Protein AF-A0A2V3DLY3-F1 (afdb_monomer_lite)

pLDDT: mean 82.63, std 11.49, range [45.5, 95.12]

Organism: NCBI:txid291045

Radius of gyration: 17.02 Å; chains: 1; bounding box: 45×43×41 Å

Secondary structure (DSSP, 8-state):
-HHHHHHTT-SEEEB-SGGGBTSEEE---HHHHHHHHHHHHHTTT-TT-HHHHHHHHHHBTT--HHHHHHHHHHHHHHHHHTHHHHHHHS-HHHHHHHHHHHHHTTSS---SS-----GGGHHHHHHHHHHHHHHHHHHHHHHHHHHS---

Sequence (151 aa):
MNELLDSHKAPLRLGSVGEEQGRLIHYFSGEQDALLTAEIENRKTEPLDEVAHAIRMFRARGANNIDKRAALAILAGRLETQRKYLERKTSKADVDDIFHIANKYHIRHRKDQVSEDREEYLDWMFWNFFSMVRLLAALEARQNTMQTTPG

Foldseek 3Di:
DQVVCVVVVNQWDQDCDDPRHRAIWGDDDPVVVVVLRVVLVVCVVPVVPLLNVLSCQLTHPPRDLVSLLQSLLSLVVLCVVCLVVCVVVDPNVLSVVLVVVCVLQCSNHDDPDPPPNPSVCSVVNCVVSNVVVVVVVVVVVVVVVVVPDDD

Structure (mmCIF, N/CA/C/O backbone):
data_AF-A0A2V3DLY3-F1
#
_entry.id   AF-A0A2V3DLY3-F1
#
loop_
_atom_site.group_PDB
_atom_site.id
_atom_site.type_symbol
_atom_site.label_atom_id
_atom_site.label_alt_id
_atom_site.label_comp_id
_atom_site.label_asym_id
_atom_site.label_entity_id
_atom_site.label_seq_id
_atom_site.pdbx_PDB_ins_code
_atom_site.Cartn_x
_atom_site.Cartn_y
_atom_site.Cartn_z
_atom_site.occupancy
_atom_site.B_iso_or_equiv
_atom_site.auth_seq_id
_atom_site.auth_comp_id
_atom_site.auth_asym_id
_atom_site.auth_atom_id
_atom_site.pdbx_PDB_model_num
ATOM 1 N N . MET A 1 1 ? 8.120 -20.815 -18.818 1.00 74.81 1 MET A N 1
ATOM 2 C CA . MET A 1 1 ? 8.345 -19.351 -18.936 1.00 74.81 1 MET A CA 1
ATOM 3 C C . MET A 1 1 ? 8.853 -18.754 -17.628 1.00 74.81 1 MET A C 1
ATOM 5 O O . MET A 1 1 ? 9.956 -18.235 -17.639 1.00 74.81 1 MET A O 1
ATOM 9 N N . ASN A 1 2 ? 8.139 -18.874 -16.501 1.00 78.94 2 ASN A N 1
ATOM 10 C CA . ASN A 1 2 ? 8.658 -18.395 -15.205 1.00 78.94 2 ASN A CA 1
ATOM 11 C C . ASN A 1 2 ? 9.966 -19.094 -14.791 1.00 78.94 2 ASN A C 1
ATOM 13 O O . ASN A 1 2 ? 10.894 -18.421 -14.371 1.00 78.94 2 ASN A O 1
ATOM 17 N N . GLU A 1 3 ? 10.094 -20.402 -15.039 1.00 78.00 3 GLU A N 1
ATOM 18 C CA . GLU A 1 3 ? 11.347 -21.152 -14.822 1.00 78.00 3 GLU A CA 1
ATOM 19 C C . GLU A 1 3 ? 12.541 -20.578 -15.607 1.00 78.00 3 GLU A C 1
ATOM 21 O O . GLU A 1 3 ? 13.664 -20.548 -15.112 1.00 78.00 3 GLU A O 1
ATOM 26 N N . LEU A 1 4 ? 12.294 -20.066 -16.819 1.00 79.88 4 LEU A N 1
ATOM 27 C CA . LEU A 1 4 ? 13.321 -19.429 -17.641 1.00 79.88 4 LEU A CA 1
ATOM 28 C C . LEU A 1 4 ? 13.732 -18.076 -17.039 1.00 79.88 4 LEU A C 1
ATOM 30 O O . LEU A 1 4 ? 14.920 -17.786 -16.945 1.00 79.88 4 LEU A O 1
ATOM 34 N N . LEU A 1 5 ? 12.772 -17.266 -16.585 1.00 79.62 5 LEU A N 1
ATOM 35 C CA . LEU A 1 5 ? 13.048 -15.970 -15.949 1.00 79.62 5 LEU A CA 1
ATOM 36 C C . LEU A 1 5 ? 13.848 -16.141 -14.648 1.00 79.62 5 LEU A C 1
ATOM 38 O O . LEU A 1 5 ? 14.858 -15.458 -14.460 1.00 79.62 5 LEU A O 1
ATOM 42 N N . ASP A 1 6 ? 13.463 -17.119 -13.825 1.00 78.06 6 ASP A N 1
ATOM 43 C CA . ASP A 1 6 ? 14.168 -17.476 -12.592 1.00 78.06 6 ASP A CA 1
ATOM 44 C C . ASP A 1 6 ? 15.603 -17.964 -12.892 1.00 78.06 6 ASP A C 1
ATOM 46 O O . ASP A 1 6 ? 16.551 -17.533 -12.232 1.00 78.06 6 ASP A O 1
ATOM 50 N N . SER A 1 7 ? 15.805 -18.783 -13.937 1.00 76.88 7 SER A N 1
ATOM 51 C CA . SER A 1 7 ? 17.149 -19.251 -14.333 1.00 76.88 7 SER A CA 1
ATOM 52 C C . SER A 1 7 ? 18.094 -18.122 -14.764 1.00 76.88 7 SER A C 1
ATOM 54 O O . SER A 1 7 ? 19.308 -18.219 -14.581 1.00 76.88 7 SER A O 1
ATOM 56 N N . HIS A 1 8 ? 17.540 -17.024 -15.282 1.00 78.06 8 HIS A N 1
ATOM 57 C CA . HIS A 1 8 ? 18.290 -15.840 -15.695 1.00 78.06 8 HIS A CA 1
ATOM 58 C C . HIS A 1 8 ? 18.392 -14.775 -14.596 1.00 78.06 8 HIS A C 1
ATOM 60 O O . HIS A 1 8 ? 18.940 -13.702 -14.849 1.00 78.06 8 HIS A O 1
ATOM 66 N N . LYS A 1 9 ? 17.889 -15.058 -13.382 1.00 75.00 9 LYS A N 1
ATOM 67 C CA . LYS A 1 9 ? 17.827 -14.108 -12.257 1.00 75.00 9 LYS A CA 1
ATOM 68 C C . LYS A 1 9 ? 17.167 -12.776 -12.638 1.00 75.00 9 LYS A C 1
ATOM 70 O O . LYS A 1 9 ? 17.485 -11.735 -12.065 1.00 75.00 9 LYS A O 1
ATOM 75 N N . ALA A 1 10 ? 16.278 -12.792 -13.630 1.00 77.44 10 ALA A N 1
ATOM 76 C CA . ALA A 1 10 ? 15.514 -11.611 -13.989 1.00 77.44 10 ALA A CA 1
ATOM 77 C C . ALA A 1 10 ? 14.467 -11.395 -12.891 1.00 77.44 10 ALA A C 1
ATOM 79 O O . ALA A 1 10 ? 13.749 -12.349 -12.612 1.00 77.44 10 ALA A O 1
ATOM 80 N N . PRO A 1 11 ? 14.313 -10.192 -12.305 1.00 80.62 11 PRO A N 1
ATOM 81 C CA . PRO A 1 11 ? 13.348 -9.930 -11.233 1.00 80.62 11 PRO A CA 1
ATOM 82 C C . PRO A 1 11 ? 11.904 -9.831 -11.764 1.00 80.62 11 PRO A C 1
ATOM 84 O O . PRO A 1 11 ? 11.132 -8.976 -11.346 1.00 80.62 11 PRO A O 1
ATOM 87 N N . LEU A 1 12 ? 11.534 -10.667 -12.740 1.00 83.81 12 LEU A N 1
ATOM 88 C CA . LEU A 1 12 ? 10.258 -10.633 -13.447 1.00 83.81 12 LEU A CA 1
ATOM 89 C C . LEU A 1 12 ? 9.582 -12.001 -13.453 1.00 83.81 12 LEU A C 1
ATOM 91 O O . LEU A 1 12 ? 10.237 -13.023 -13.633 1.00 83.81 12 LEU A O 1
ATOM 95 N N . ARG A 1 13 ? 8.253 -12.008 -13.357 1.00 85.56 13 ARG A N 1
ATOM 96 C CA . ARG A 1 13 ? 7.406 -13.200 -13.510 1.00 85.56 13 ARG A CA 1
ATOM 97 C C . ARG A 1 13 ? 6.151 -12.876 -14.307 1.00 85.56 13 ARG A C 1
ATOM 99 O O . ARG A 1 13 ? 5.748 -11.720 -14.394 1.00 85.56 13 ARG A O 1
ATOM 106 N N . LEU A 1 14 ? 5.529 -13.891 -14.901 1.00 86.62 14 LEU A N 1
ATOM 107 C CA . LEU A 1 14 ? 4.181 -13.759 -15.447 1.00 86.62 14 LEU A CA 1
ATOM 108 C C . LEU A 1 14 ? 3.162 -13.738 -14.307 1.00 86.62 14 LEU A C 1
ATOM 110 O O . LEU A 1 14 ? 3.122 -14.672 -13.502 1.00 86.62 14 LEU A O 1
ATOM 114 N N . GLY A 1 15 ? 2.330 -12.700 -14.276 1.00 83.25 15 GLY A N 1
ATOM 115 C CA . GLY A 1 15 ? 1.177 -12.617 -13.395 1.00 83.25 15 GLY A CA 1
ATOM 116 C C . GLY A 1 15 ? 0.176 -13.729 -13.703 1.00 83.25 15 GLY A C 1
ATOM 117 O O . GLY A 1 15 ? -0.013 -14.134 -14.855 1.00 83.25 15 GLY A O 1
ATOM 118 N N . SER A 1 16 ? -0.439 -14.251 -12.646 1.00 81.94 16 SER A N 1
ATOM 119 C CA . SER A 1 16 ? -1.328 -15.418 -12.682 1.00 81.94 16 SER A CA 1
ATOM 120 C C . SER A 1 16 ? -2.777 -15.097 -12.309 1.00 81.94 16 SER A C 1
ATOM 122 O O . SER A 1 16 ? -3.611 -15.997 -12.344 1.00 81.94 16 SER A O 1
ATOM 124 N N . VAL A 1 17 ? -3.077 -13.843 -11.955 1.00 79.62 17 VAL A N 1
ATOM 125 C CA . VAL A 1 17 ? -4.372 -13.424 -11.403 1.00 79.62 17 VAL A CA 1
ATOM 126 C C . VAL A 1 17 ? -4.899 -12.153 -12.058 1.00 79.62 17 VAL A C 1
ATOM 128 O O . VAL A 1 17 ? -4.122 -11.281 -12.451 1.00 79.62 17 VAL A O 1
ATOM 131 N N . GLY A 1 18 ? -6.228 -12.046 -12.130 1.00 82.56 18 GLY A N 1
ATOM 132 C CA . GLY A 1 18 ? -6.955 -10.850 -12.559 1.00 82.56 18 GLY A CA 1
ATOM 133 C C . GLY A 1 18 ? -6.367 -10.144 -13.788 1.00 82.56 18 GLY A C 1
ATOM 134 O O . GLY A 1 18 ? -6.017 -10.767 -14.789 1.00 82.56 18 GLY A O 1
ATOM 135 N N . GLU A 1 19 ? -6.230 -8.819 -13.694 1.00 80.06 19 GLU A N 1
ATOM 136 C CA . GLU A 1 19 ? -5.690 -7.954 -14.759 1.00 80.06 19 GLU A CA 1
ATOM 137 C C . GLU A 1 19 ? -4.207 -8.192 -15.083 1.00 80.06 19 GLU A C 1
ATOM 139 O O . GLU A 1 19 ? -3.696 -7.663 -16.072 1.00 80.06 19 GLU A O 1
ATOM 144 N N . GLU A 1 20 ? -3.493 -8.949 -14.254 1.00 83.94 20 GLU A N 1
ATOM 145 C CA . GLU A 1 20 ? -2.071 -9.239 -14.436 1.00 83.94 20 GLU A CA 1
ATOM 146 C C . GLU A 1 20 ? -1.836 -10.587 -15.102 1.00 83.94 20 GLU A C 1
ATOM 148 O O . GLU A 1 20 ? -0.695 -10.899 -15.447 1.00 83.94 20 GLU A O 1
ATOM 153 N N . GLN A 1 21 ? -2.893 -11.373 -15.326 1.00 85.38 21 GLN A N 1
ATOM 154 C CA . GLN A 1 21 ? -2.784 -12.655 -15.997 1.00 85.38 21 GLN A CA 1
ATOM 155 C C . GLN A 1 21 ? -2.103 -12.489 -17.364 1.00 85.38 21 GLN A C 1
ATOM 157 O O . GLN A 1 21 ? -2.562 -11.750 -18.236 1.00 85.38 21 GLN A O 1
ATOM 162 N N . GLY A 1 22 ? -0.968 -13.169 -17.534 1.00 83.69 22 GLY A N 1
ATOM 163 C CA . GLY A 1 22 ? -0.175 -13.117 -18.765 1.00 83.69 22 GLY A CA 1
ATOM 164 C C . GLY A 1 22 ? 0.673 -11.851 -18.946 1.00 83.69 22 GLY A C 1
ATOM 165 O O . GLY A 1 22 ? 1.352 -11.725 -19.964 1.00 83.69 22 GLY A O 1
ATOM 166 N N . ARG A 1 23 ? 0.690 -10.926 -17.978 1.00 84.94 23 ARG A N 1
ATOM 167 C CA . ARG A 1 23 ? 1.564 -9.742 -17.981 1.00 84.94 23 ARG A CA 1
ATOM 168 C C . ARG A 1 23 ? 2.835 -10.010 -17.187 1.00 84.94 23 ARG A C 1
ATOM 170 O O . ARG A 1 23 ? 2.814 -10.744 -16.208 1.00 84.94 23 ARG A O 1
ATOM 177 N N . LEU A 1 24 ? 3.947 -9.394 -17.585 1.00 87.06 24 LEU A N 1
ATOM 178 C CA . LEU A 1 24 ? 5.167 -9.427 -16.778 1.00 87.06 24 LEU A CA 1
ATOM 179 C C . LEU A 1 24 ? 5.059 -8.431 -15.617 1.00 87.06 24 LEU A C 1
ATOM 181 O O . LEU A 1 24 ? 4.738 -7.260 -15.834 1.00 87.06 24 LEU A O 1
ATOM 185 N N . ILE A 1 25 ? 5.376 -8.899 -14.415 1.00 88.69 25 ILE A N 1
ATOM 186 C CA . ILE A 1 25 ? 5.391 -8.132 -13.168 1.00 88.69 25 ILE A CA 1
ATOM 187 C C . ILE A 1 25 ? 6.737 -8.303 -12.461 1.00 88.69 25 ILE A C 1
ATOM 189 O O . ILE A 1 25 ? 7.369 -9.353 -12.590 1.00 88.69 25 ILE A O 1
ATOM 193 N N . HIS A 1 26 ? 7.165 -7.277 -11.727 1.00 85.25 26 HIS A N 1
ATOM 194 C CA . HIS A 1 26 ? 8.265 -7.383 -10.771 1.00 85.25 26 HIS A CA 1
ATOM 195 C C . HIS A 1 26 ? 7.846 -8.280 -9.610 1.00 85.25 26 HIS A C 1
ATOM 197 O O . HIS A 1 26 ? 6.705 -8.203 -9.148 1.00 85.25 26 HIS A O 1
ATOM 203 N N . TYR A 1 27 ? 8.761 -9.128 -9.154 1.00 81.19 27 TYR A N 1
ATOM 204 C CA . TYR A 1 27 ? 8.534 -10.029 -8.027 1.00 81.19 27 TYR A CA 1
ATOM 205 C C . TYR A 1 27 ? 9.564 -9.751 -6.927 1.00 81.19 27 TYR A C 1
ATOM 207 O O . TYR A 1 27 ? 10.703 -9.389 -7.227 1.00 81.19 27 TYR A O 1
ATOM 215 N N . PHE A 1 28 ? 9.169 -9.893 -5.662 1.00 79.00 28 PHE A N 1
ATOM 216 C CA . PHE A 1 28 ? 10.055 -9.616 -4.522 1.00 79.00 28 PHE A CA 1
ATOM 217 C C . PHE A 1 28 ? 10.658 -10.908 -3.964 1.00 79.00 28 PHE A C 1
ATOM 219 O O . PHE A 1 28 ? 11.863 -11.142 -4.030 1.00 79.00 28 PHE A O 1
ATOM 226 N N . SER A 1 29 ? 9.796 -11.772 -3.433 1.00 79.50 29 SER A N 1
ATOM 227 C CA . SER A 1 29 ? 10.104 -13.122 -2.965 1.00 79.50 29 SER A CA 1
ATOM 228 C C . SER A 1 29 ? 8.827 -13.958 -2.996 1.00 79.50 29 SER A C 1
ATOM 230 O O . SER A 1 29 ? 7.726 -13.416 -2.907 1.00 79.50 29 SER A O 1
ATOM 232 N N . GLY A 1 30 ? 8.955 -15.286 -3.071 1.00 78.44 30 GLY A N 1
ATOM 233 C CA . GLY A 1 30 ? 7.800 -16.173 -3.259 1.00 78.44 30 GLY A CA 1
ATOM 234 C C . GLY A 1 30 ? 6.664 -15.971 -2.246 1.00 78.44 30 GLY A C 1
ATOM 235 O O . GLY A 1 30 ? 5.499 -15.964 -2.634 1.00 78.44 30 GLY A O 1
ATOM 236 N N . GLU A 1 31 ? 6.987 -15.747 -0.970 1.00 85.56 31 GLU A N 1
ATOM 237 C CA . GLU A 1 31 ? 5.985 -15.522 0.083 1.00 85.56 31 GLU A CA 1
ATOM 238 C C . GLU A 1 31 ? 5.335 -14.138 -0.016 1.00 85.56 31 GLU A C 1
ATOM 240 O O . GLU A 1 31 ? 4.119 -13.999 0.108 1.00 85.56 31 GLU A O 1
ATOM 245 N N . GLN A 1 32 ? 6.140 -13.112 -0.290 1.00 85.81 32 GLN A N 1
ATOM 246 C CA . GLN A 1 32 ? 5.678 -11.743 -0.501 1.00 85.81 32 GLN A CA 1
ATOM 247 C C . GLN A 1 32 ? 4.758 -11.646 -1.723 1.00 85.81 32 GLN A C 1
ATOM 249 O O . GLN A 1 32 ? 3.697 -11.030 -1.658 1.00 85.81 32 GLN A O 1
ATOM 254 N N . ASP A 1 33 ? 5.113 -12.303 -2.824 1.00 86.19 33 ASP A N 1
ATOM 255 C CA . ASP A 1 33 ? 4.307 -12.305 -4.043 1.00 86.19 33 ASP A CA 1
ATOM 256 C C . ASP A 1 33 ? 2.994 -13.066 -3.853 1.00 86.19 33 ASP A C 1
ATOM 258 O O . ASP A 1 33 ? 1.945 -12.618 -4.330 1.00 86.19 33 ASP A O 1
ATOM 262 N N . ALA A 1 34 ? 3.025 -14.190 -3.127 1.00 87.94 34 ALA A N 1
ATOM 263 C CA . ALA A 1 34 ? 1.821 -14.925 -2.751 1.00 87.94 34 ALA A CA 1
ATOM 264 C C . ALA A 1 34 ? 0.887 -14.051 -1.902 1.00 87.94 34 ALA A C 1
ATOM 266 O O . ALA A 1 34 ? -0.322 -14.030 -2.135 1.00 87.94 34 ALA A O 1
ATOM 267 N N . LEU A 1 35 ? 1.451 -13.272 -0.977 1.00 90.62 35 LEU A N 1
ATOM 268 C CA . LEU A 1 35 ? 0.711 -12.348 -0.127 1.00 90.62 35 LEU A CA 1
ATOM 269 C C . LEU A 1 35 ? 0.022 -11.233 -0.929 1.00 90.62 35 LEU A C 1
ATOM 271 O O . LEU A 1 35 ? -1.164 -10.978 -0.731 1.00 90.62 35 LEU A O 1
ATOM 275 N N . LEU A 1 36 ? 0.742 -10.592 -1.855 1.00 91.88 36 LEU A N 1
ATOM 276 C CA . LEU A 1 36 ? 0.184 -9.555 -2.733 1.00 91.88 36 LEU A CA 1
ATOM 277 C C . LEU A 1 36 ? -0.906 -10.114 -3.650 1.00 91.88 36 LEU A C 1
ATOM 279 O O . LEU A 1 36 ? -1.942 -9.488 -3.851 1.00 91.88 36 LEU A O 1
ATOM 283 N N . THR A 1 37 ? -0.679 -11.313 -4.182 1.00 90.56 37 THR A N 1
ATOM 284 C CA . THR A 1 37 ? -1.627 -12.015 -5.052 1.00 90.56 37 THR A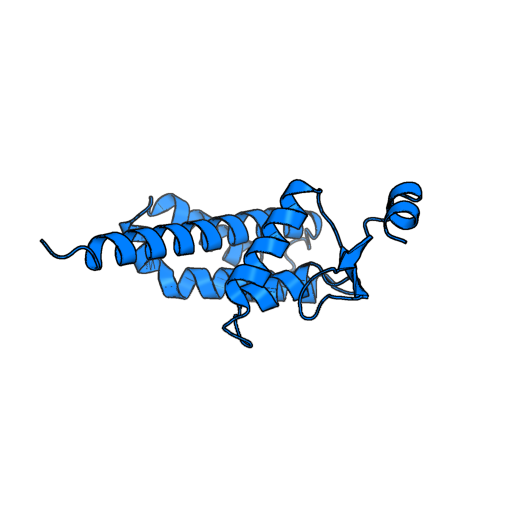 CA 1
ATOM 285 C C . THR A 1 37 ? -2.915 -12.357 -4.307 1.00 90.56 37 THR A C 1
ATOM 287 O O . THR A 1 37 ? -4.002 -12.086 -4.813 1.00 90.56 37 THR A O 1
ATOM 290 N N . ALA A 1 38 ? -2.802 -12.885 -3.086 1.00 90.31 38 ALA A N 1
ATOM 291 C CA . ALA A 1 38 ? -3.952 -13.159 -2.233 1.00 90.31 38 ALA A CA 1
ATOM 292 C C . ALA A 1 38 ? -4.729 -11.877 -1.898 1.00 90.31 38 ALA A C 1
ATOM 294 O O . ALA A 1 38 ? -5.956 -11.886 -1.926 1.00 90.31 38 ALA A O 1
ATOM 295 N N . GLU A 1 39 ? -4.038 -10.765 -1.628 1.00 91.31 39 GLU A N 1
ATOM 296 C CA . GLU A 1 39 ? -4.703 -9.489 -1.352 1.00 91.31 39 GLU A CA 1
ATOM 297 C C . GLU A 1 39 ? -5.500 -8.975 -2.562 1.00 91.31 39 GLU A C 1
ATOM 299 O O . GLU A 1 39 ? -6.643 -8.551 -2.400 1.00 91.31 39 GLU A O 1
ATOM 304 N N . ILE A 1 40 ? -4.938 -9.050 -3.774 1.00 90.31 40 ILE A N 1
ATOM 305 C CA . ILE A 1 40 ? -5.647 -8.665 -5.005 1.00 90.31 40 ILE A CA 1
ATOM 306 C C . ILE A 1 40 ? -6.886 -9.543 -5.212 1.00 90.31 40 ILE A C 1
ATOM 308 O O . ILE A 1 40 ? -7.965 -9.025 -5.493 1.00 90.31 40 ILE A O 1
ATOM 312 N N . GLU A 1 41 ? -6.753 -10.860 -5.048 1.00 89.62 41 GLU A N 1
ATOM 313 C CA . GLU A 1 41 ? -7.870 -11.797 -5.205 1.00 89.62 41 GLU A CA 1
ATOM 314 C C . GLU A 1 41 ? -8.973 -11.584 -4.164 1.00 89.62 41 GLU A C 1
ATOM 316 O O . GLU A 1 41 ? -10.154 -11.656 -4.504 1.00 89.62 41 GLU A O 1
ATOM 321 N N . ASN A 1 42 ? -8.619 -11.267 -2.917 1.00 87.38 42 ASN A N 1
ATOM 322 C CA . ASN A 1 42 ? -9.590 -10.963 -1.862 1.00 87.38 42 ASN A CA 1
ATOM 323 C C . ASN A 1 42 ? -10.400 -9.693 -2.157 1.00 87.38 42 ASN A C 1
ATOM 325 O O . ASN A 1 42 ? -11.520 -9.553 -1.674 1.00 87.38 42 ASN A O 1
ATOM 329 N N . ARG A 1 43 ? -9.843 -8.780 -2.959 1.00 85.81 43 ARG A N 1
ATOM 330 C CA . ARG A 1 43 ? -10.436 -7.481 -3.308 1.00 85.81 43 ARG A CA 1
ATOM 331 C C . ARG A 1 43 ? -11.094 -7.462 -4.688 1.00 85.81 43 ARG A C 1
ATOM 333 O O . ARG A 1 43 ? -11.601 -6.431 -5.115 1.00 85.81 43 ARG A O 1
ATOM 340 N N . LYS A 1 44 ? -11.138 -8.600 -5.392 1.00 79.38 44 LYS A N 1
ATOM 341 C CA . LYS A 1 44 ? -11.652 -8.693 -6.774 1.00 79.38 44 LYS A CA 1
ATOM 342 C C . LYS A 1 44 ? -13.122 -8.314 -6.947 1.00 79.38 44 LYS A C 1
ATOM 344 O O . LYS A 1 44 ? -13.556 -8.058 -8.065 1.00 79.38 44 LYS A O 1
ATOM 349 N N . THR A 1 45 ? -13.899 -8.331 -5.866 1.00 76.06 45 THR A N 1
ATOM 350 C CA . THR A 1 45 ? -15.321 -7.965 -5.884 1.00 76.06 45 THR A CA 1
ATOM 351 C C . THR A 1 45 ? -15.537 -6.469 -6.085 1.00 76.06 45 THR A C 1
ATOM 353 O O . THR A 1 45 ? -16.641 -6.069 -6.443 1.00 76.06 45 THR A O 1
ATOM 356 N N . GLU A 1 46 ? -14.498 -5.653 -5.893 1.00 75.19 46 GLU A N 1
ATOM 357 C CA . GLU A 1 46 ? -14.512 -4.211 -6.110 1.00 75.19 46 GLU A CA 1
ATOM 358 C C . GLU A 1 46 ? -13.561 -3.863 -7.271 1.00 75.19 46 GLU A C 1
ATOM 360 O O . GLU A 1 46 ? -12.354 -3.720 -7.073 1.00 75.19 46 GLU A O 1
ATOM 365 N N . PRO A 1 47 ? -14.075 -3.707 -8.510 1.00 63.69 47 PRO A N 1
ATOM 366 C CA . PRO A 1 47 ? -13.248 -3.423 -9.691 1.00 63.69 47 PRO A CA 1
ATOM 367 C C . PRO A 1 47 ? -12.404 -2.143 -9.578 1.00 63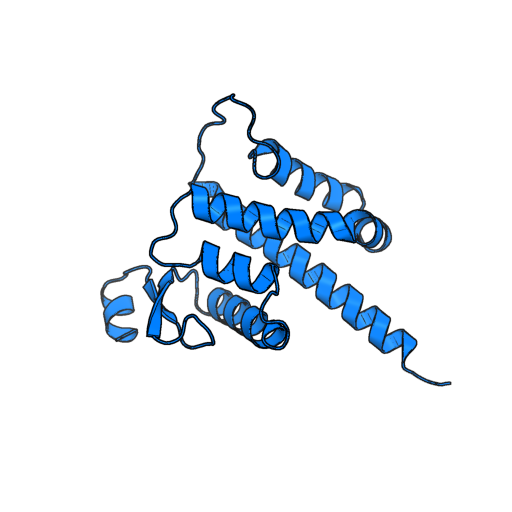.69 47 PRO A C 1
ATOM 369 O O . PRO A 1 47 ? -11.407 -1.996 -10.280 1.00 63.69 47 PRO A O 1
ATOM 372 N N . LEU A 1 48 ? -12.808 -1.225 -8.696 1.00 76.56 48 LEU A N 1
ATOM 373 C CA . LEU A 1 48 ? -12.150 0.052 -8.425 1.00 76.56 48 LEU A CA 1
ATOM 374 C C . LEU A 1 48 ? -11.441 0.071 -7.057 1.00 76.56 48 LEU A C 1
ATOM 376 O O . LEU A 1 48 ? -11.194 1.151 -6.528 1.00 76.56 48 LEU A O 1
ATOM 380 N N . ASP A 1 49 ? -11.123 -1.092 -6.470 1.00 90.12 49 ASP A N 1
ATOM 381 C CA . ASP A 1 49 ? -10.383 -1.141 -5.204 1.00 90.12 49 ASP A CA 1
ATOM 382 C C . ASP A 1 49 ? -8.996 -0.491 -5.373 1.00 90.12 49 ASP A C 1
ATOM 384 O O . ASP A 1 49 ? -8.116 -0.966 -6.102 1.00 90.12 49 ASP A O 1
ATOM 388 N N . GLU A 1 50 ? -8.821 0.629 -4.672 1.00 91.50 50 GLU A N 1
ATOM 389 C CA . GLU A 1 50 ? -7.625 1.469 -4.703 1.00 91.50 50 GLU A CA 1
ATOM 390 C C . GLU A 1 50 ? -6.369 0.722 -4.228 1.00 91.50 50 GLU A C 1
ATOM 392 O O . GLU A 1 50 ? -5.276 0.953 -4.745 1.00 91.50 50 GLU A O 1
ATOM 397 N N . VAL A 1 51 ? -6.504 -0.206 -3.274 1.00 93.31 51 VAL A N 1
ATOM 398 C CA . VAL A 1 51 ? -5.384 -0.992 -2.736 1.00 93.31 51 VAL A CA 1
ATOM 399 C C . VAL A 1 51 ? -4.913 -2.000 -3.777 1.00 93.31 51 VAL A C 1
ATOM 401 O O . VAL A 1 51 ? -3.719 -2.074 -4.065 1.00 93.31 51 VAL A O 1
ATOM 404 N N . ALA A 1 52 ? -5.838 -2.743 -4.386 1.00 93.06 52 ALA A N 1
ATOM 405 C CA . ALA A 1 52 ? -5.526 -3.686 -5.449 1.00 93.06 52 ALA A CA 1
ATOM 406 C C . ALA A 1 52 ? -4.902 -2.957 -6.648 1.00 93.06 52 ALA A C 1
ATOM 408 O O . ALA A 1 52 ? -3.895 -3.419 -7.185 1.00 93.06 52 ALA A O 1
ATOM 409 N N . HIS A 1 53 ? -5.436 -1.791 -7.024 1.00 93.38 53 HIS A N 1
ATOM 410 C CA . HIS A 1 53 ? -4.858 -0.951 -8.070 1.00 93.38 53 HIS A CA 1
ATOM 411 C C . HIS A 1 53 ? -3.430 -0.490 -7.732 1.00 93.38 53 HIS A C 1
ATOM 413 O O . HIS A 1 53 ? -2.529 -0.636 -8.560 1.00 93.38 53 HIS A O 1
ATOM 419 N N . ALA A 1 54 ? -3.190 -0.007 -6.509 1.00 95.12 54 ALA A N 1
ATOM 420 C CA . ALA A 1 54 ? -1.866 0.423 -6.068 1.00 95.12 54 ALA A CA 1
ATOM 421 C C . ALA A 1 54 ? -0.833 -0.715 -6.103 1.00 95.12 54 ALA A C 1
ATOM 423 O O . ALA A 1 54 ? 0.289 -0.501 -6.561 1.00 95.12 54 ALA A O 1
ATOM 424 N N . ILE A 1 55 ? -1.204 -1.932 -5.684 1.00 95.12 55 ILE A N 1
ATOM 425 C CA . ILE A 1 55 ? -0.318 -3.106 -5.755 1.00 95.12 55 ILE A CA 1
ATOM 426 C C . ILE A 1 55 ? 0.057 -3.401 -7.210 1.00 95.12 55 ILE A C 1
ATOM 428 O O . ILE A 1 55 ? 1.245 -3.531 -7.513 1.00 95.12 55 ILE A O 1
ATOM 432 N N . ARG A 1 56 ? -0.935 -3.467 -8.113 1.00 93.75 56 ARG A N 1
ATOM 433 C CA . ARG A 1 56 ? -0.710 -3.720 -9.547 1.00 93.75 56 ARG A CA 1
ATOM 434 C C . ARG A 1 56 ? 0.203 -2.666 -10.164 1.00 93.75 56 ARG A C 1
ATOM 436 O O . ARG A 1 56 ? 1.136 -3.002 -10.888 1.00 93.75 56 ARG A O 1
ATOM 443 N N . MET A 1 57 ? -0.038 -1.395 -9.846 1.00 93.94 57 MET A N 1
ATOM 444 C CA . MET A 1 57 ? 0.766 -0.281 -10.343 1.00 93.94 57 MET A CA 1
ATOM 445 C C . MET A 1 57 ? 2.208 -0.341 -9.829 1.00 93.94 57 MET A C 1
ATOM 447 O O . MET A 1 57 ? 3.132 -0.153 -10.613 1.00 93.94 57 MET A O 1
ATOM 451 N N . PHE A 1 58 ? 2.418 -0.667 -8.550 1.00 94.00 58 PHE A N 1
ATOM 452 C CA . PHE A 1 58 ? 3.759 -0.764 -7.967 1.00 94.00 58 PHE A CA 1
ATOM 453 C C . PHE A 1 58 ? 4.589 -1.900 -8.581 1.00 94.00 58 PHE A C 1
ATOM 455 O O . PHE A 1 58 ? 5.788 -1.736 -8.810 1.00 94.00 58 PHE A O 1
ATOM 462 N N . ARG A 1 59 ? 3.959 -3.053 -8.855 1.00 93.75 59 ARG A N 1
ATOM 463 C CA . ARG A 1 59 ? 4.644 -4.251 -9.373 1.00 93.75 59 ARG A CA 1
ATOM 464 C C . ARG A 1 59 ? 4.621 -4.392 -10.893 1.00 93.75 59 ARG A C 1
ATOM 466 O O . ARG A 1 59 ? 5.169 -5.358 -11.420 1.00 93.75 59 ARG A O 1
ATOM 473 N N . ALA A 1 60 ? 4.016 -3.462 -11.627 1.00 92.62 60 ALA A N 1
ATOM 474 C CA . ALA A 1 60 ? 4.026 -3.500 -13.085 1.00 92.62 60 ALA A CA 1
ATOM 475 C C . ALA A 1 60 ? 5.472 -3.452 -13.613 1.00 92.62 60 ALA A C 1
ATOM 477 O O . ALA A 1 60 ? 6.265 -2.622 -13.179 1.00 92.62 60 ALA A O 1
ATOM 478 N N . ARG A 1 61 ? 5.828 -4.297 -14.594 1.00 87.06 61 ARG A N 1
ATOM 479 C CA . ARG A 1 61 ? 7.197 -4.349 -15.159 1.00 87.06 61 ARG A CA 1
ATOM 480 C C . ARG A 1 61 ? 7.737 -2.978 -15.589 1.00 87.06 61 ARG A C 1
ATOM 482 O O . ARG A 1 61 ? 8.934 -2.734 -15.477 1.00 87.06 61 ARG A O 1
ATOM 489 N N . GLY A 1 62 ? 6.868 -2.130 -16.135 1.00 86.25 62 GLY A N 1
ATOM 490 C CA . GLY A 1 62 ? 7.218 -0.795 -16.624 1.00 86.25 62 GLY A CA 1
ATOM 491 C C . GLY A 1 62 ? 7.147 0.315 -15.575 1.00 86.25 62 GLY A C 1
ATOM 492 O O . GLY A 1 62 ? 7.358 1.463 -15.947 1.00 86.25 62 GLY A O 1
ATOM 493 N N . ALA A 1 63 ? 6.829 -0.002 -14.314 1.00 89.50 63 ALA A N 1
ATOM 494 C CA . ALA A 1 63 ? 6.674 0.994 -13.263 1.00 89.50 63 ALA A CA 1
ATOM 495 C C . ALA A 1 63 ? 7.996 1.728 -13.017 1.00 89.50 63 ALA A C 1
ATOM 497 O O . ALA A 1 63 ? 8.998 1.124 -12.627 1.00 89.50 63 ALA A O 1
ATOM 498 N N . ASN A 1 64 ? 7.983 3.038 -13.240 1.00 88.69 64 ASN A N 1
ATOM 499 C CA . ASN A 1 64 ? 9.075 3.925 -12.862 1.00 88.69 64 ASN A CA 1
ATOM 500 C C . ASN A 1 64 ? 8.845 4.486 -11.443 1.00 88.69 64 ASN A C 1
ATOM 502 O O . ASN A 1 64 ? 7.845 4.197 -10.780 1.00 88.69 64 ASN A O 1
ATOM 506 N N . ASN A 1 65 ? 9.761 5.322 -10.957 1.00 87.50 65 ASN A N 1
ATOM 507 C CA . ASN A 1 65 ? 9.672 5.871 -9.600 1.00 87.50 65 ASN A CA 1
ATOM 508 C C . ASN A 1 65 ? 8.467 6.791 -9.388 1.00 87.50 65 ASN A C 1
ATOM 510 O O . ASN A 1 65 ? 7.966 6.890 -8.270 1.00 87.50 65 ASN A O 1
ATOM 514 N N . ILE A 1 66 ? 7.968 7.437 -10.442 1.00 87.94 66 ILE A N 1
ATOM 515 C CA . ILE A 1 66 ? 6.735 8.227 -10.389 1.00 87.94 66 ILE A CA 1
ATOM 516 C C . ILE A 1 66 ? 5.542 7.295 -10.163 1.00 87.94 66 ILE A C 1
ATOM 518 O O . ILE A 1 66 ? 4.751 7.560 -9.259 1.00 87.94 66 ILE A O 1
ATOM 522 N N . ASP A 1 67 ? 5.458 6.183 -10.899 1.00 90.50 67 ASP A N 1
ATOM 523 C CA . ASP A 1 67 ? 4.383 5.191 -10.750 1.00 90.50 67 ASP A CA 1
ATOM 524 C C . ASP A 1 67 ? 4.413 4.546 -9.357 1.00 90.50 67 ASP A C 1
ATOM 526 O O . ASP A 1 67 ? 3.394 4.470 -8.667 1.00 90.50 67 ASP A O 1
ATOM 530 N N . LYS A 1 68 ? 5.605 4.157 -8.884 1.00 91.31 68 LYS A N 1
ATOM 531 C CA . LYS A 1 68 ? 5.794 3.612 -7.532 1.00 91.31 68 LYS A CA 1
ATOM 532 C C . LYS A 1 68 ? 5.381 4.617 -6.455 1.00 91.31 68 LYS A C 1
ATOM 534 O O . LYS A 1 68 ? 4.646 4.261 -5.537 1.00 91.31 68 LYS A O 1
ATOM 539 N N . ARG A 1 69 ? 5.793 5.885 -6.566 1.00 90.12 69 ARG A N 1
ATOM 540 C CA . ARG A 1 69 ? 5.384 6.952 -5.632 1.00 90.12 69 ARG A CA 1
ATOM 541 C C . ARG A 1 69 ? 3.874 7.191 -5.669 1.00 90.12 69 ARG A C 1
ATOM 543 O O . ARG A 1 69 ? 3.279 7.373 -4.610 1.00 90.12 69 ARG A O 1
ATOM 550 N N . ALA A 1 70 ? 3.250 7.147 -6.845 1.00 90.69 70 ALA A N 1
ATOM 551 C CA . ALA A 1 70 ? 1.798 7.244 -6.972 1.00 90.69 70 ALA A CA 1
ATOM 552 C C . ALA A 1 70 ? 1.095 6.076 -6.257 1.00 90.69 70 ALA A C 1
ATOM 554 O O . ALA A 1 70 ? 0.122 6.296 -5.541 1.00 90.69 70 ALA A O 1
ATOM 555 N N . ALA A 1 71 ? 1.624 4.854 -6.357 1.00 93.88 71 ALA A N 1
ATOM 556 C CA . ALA A 1 71 ? 1.060 3.689 -5.673 1.00 93.88 71 ALA A CA 1
ATOM 557 C C . ALA A 1 71 ? 1.161 3.842 -4.152 1.00 93.88 71 ALA A C 1
ATOM 559 O O . ALA A 1 71 ? 0.189 3.615 -3.432 1.00 93.88 71 ALA A O 1
ATOM 560 N N . LEU A 1 72 ? 2.312 4.308 -3.661 1.00 93.38 72 LEU A N 1
ATOM 561 C CA . LEU A 1 72 ? 2.495 4.628 -2.246 1.00 93.38 72 LEU A CA 1
ATOM 562 C C . LEU A 1 72 ? 1.533 5.725 -1.773 1.00 93.38 72 LEU A C 1
ATOM 564 O O . LEU A 1 72 ? 1.027 5.643 -0.655 1.00 93.38 72 LEU A O 1
ATOM 568 N N . ALA A 1 73 ? 1.254 6.728 -2.610 1.00 91.38 73 ALA A N 1
ATOM 569 C CA . ALA A 1 73 ? 0.310 7.798 -2.295 1.00 91.38 73 ALA A CA 1
ATOM 570 C C . ALA A 1 73 ? -1.122 7.275 -2.156 1.00 91.38 73 ALA A C 1
ATOM 572 O O . ALA A 1 73 ? -1.820 7.675 -1.226 1.00 91.38 73 ALA A O 1
ATOM 573 N N . ILE A 1 74 ? -1.530 6.340 -3.016 1.00 93.56 74 ILE A N 1
ATOM 574 C CA . ILE A 1 74 ? -2.832 5.673 -2.921 1.00 93.56 74 ILE A CA 1
ATOM 575 C C . ILE A 1 74 ? -2.930 4.874 -1.613 1.00 93.56 74 ILE A C 1
ATOM 577 O O . ILE A 1 74 ? -3.883 5.051 -0.853 1.00 93.56 74 ILE A O 1
ATOM 581 N N . LEU A 1 75 ? -1.915 4.063 -1.286 1.00 94.31 75 LEU A N 1
ATOM 582 C CA . LEU A 1 75 ? -1.893 3.301 -0.029 1.00 94.31 75 LEU A CA 1
ATOM 583 C C . LEU A 1 75 ? -1.929 4.222 1.203 1.00 94.31 75 LEU A C 1
ATOM 585 O O . LEU A 1 75 ? -2.694 3.983 2.138 1.00 94.31 75 LEU A O 1
ATOM 589 N N . ALA A 1 76 ? -1.144 5.302 1.201 1.00 91.69 76 ALA A N 1
ATOM 590 C CA . ALA A 1 76 ? -1.141 6.290 2.278 1.00 91.69 76 ALA A CA 1
ATOM 591 C C . ALA A 1 76 ? -2.483 7.037 2.387 1.00 91.69 76 ALA A C 1
ATOM 593 O O . ALA A 1 76 ? -2.947 7.309 3.494 1.00 91.69 76 ALA A O 1
ATOM 594 N N . GLY A 1 77 ? -3.124 7.341 1.255 1.00 90.75 77 GLY A N 1
ATOM 595 C CA . GLY A 1 77 ? -4.464 7.920 1.195 1.00 90.75 77 GLY A CA 1
ATOM 596 C C . GLY A 1 77 ? -5.496 7.014 1.859 1.00 90.75 77 GLY A C 1
ATOM 597 O O . GLY A 1 77 ? -6.219 7.468 2.748 1.00 90.75 77 GLY A O 1
ATOM 598 N N . ARG A 1 78 ? -5.491 5.714 1.530 1.00 91.25 78 ARG A N 1
ATOM 599 C CA . ARG A 1 78 ? -6.356 4.723 2.186 1.00 91.25 78 ARG A CA 1
ATOM 600 C C . ARG A 1 78 ? -6.165 4.724 3.703 1.00 91.25 78 ARG A C 1
ATOM 602 O O . ARG A 1 78 ? -7.157 4.762 4.431 1.00 91.25 78 ARG A O 1
ATOM 609 N N . LEU A 1 79 ? -4.920 4.731 4.183 1.00 90.69 79 LEU A N 1
ATOM 610 C CA 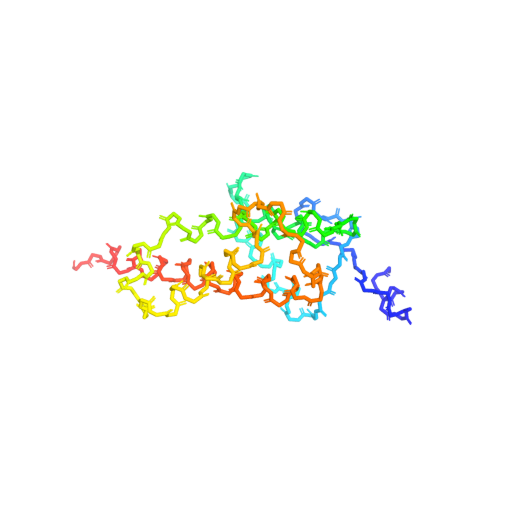. LEU A 1 79 ? -4.623 4.801 5.619 1.00 90.69 79 LEU A CA 1
ATOM 611 C C . LEU A 1 79 ? -5.135 6.096 6.259 1.00 90.69 79 LEU A C 1
ATOM 613 O O . LEU A 1 79 ? -5.673 6.048 7.364 1.00 90.69 79 LEU A O 1
ATOM 617 N N . GLU A 1 80 ? -5.019 7.240 5.578 1.00 90.19 80 GLU A N 1
ATOM 618 C CA . GLU A 1 80 ? -5.509 8.520 6.103 1.00 90.19 80 GLU A CA 1
ATOM 619 C C . GLU A 1 80 ? -7.017 8.491 6.346 1.00 90.19 80 GLU A C 1
ATOM 621 O O . GLU A 1 80 ? -7.469 8.934 7.403 1.00 90.19 80 GLU A O 1
ATOM 626 N N . THR A 1 81 ? -7.798 7.925 5.415 1.00 90.50 81 THR A N 1
ATOM 627 C CA . THR A 1 81 ? -9.262 7.846 5.578 1.00 90.50 81 THR A CA 1
ATOM 628 C C . THR A 1 81 ? -9.668 7.124 6.865 1.00 90.50 81 THR A C 1
ATOM 630 O O . THR A 1 81 ? -10.704 7.436 7.449 1.00 90.50 81 THR A O 1
ATOM 633 N N . GLN A 1 82 ? -8.820 6.210 7.349 1.00 89.19 82 GLN A N 1
ATOM 634 C CA . GLN A 1 82 ? -9.038 5.422 8.559 1.00 89.19 82 GLN A CA 1
ATOM 635 C C . GLN A 1 82 ? -8.139 5.838 9.732 1.00 89.19 82 GLN A C 1
ATOM 637 O O . GLN A 1 82 ? -8.104 5.150 10.754 1.00 89.19 82 GLN A O 1
AT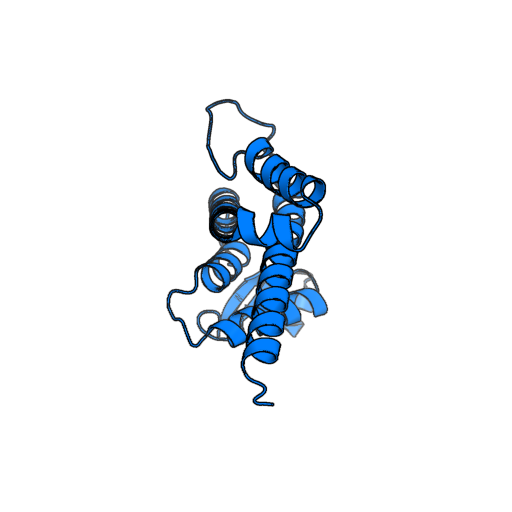OM 642 N N . ARG A 1 83 ? -7.444 6.981 9.654 1.00 88.19 83 ARG A N 1
ATOM 643 C CA . ARG A 1 83 ? -6.466 7.409 10.668 1.00 88.19 83 ARG A CA 1
ATOM 644 C C . ARG A 1 83 ? -7.041 7.426 12.081 1.00 88.19 83 ARG A C 1
ATOM 646 O O . ARG A 1 83 ? -6.491 6.802 12.982 1.00 88.19 83 ARG A O 1
ATOM 653 N N . LYS A 1 84 ? -8.197 8.071 12.270 1.00 88.44 84 LYS A N 1
ATOM 654 C CA . LYS A 1 84 ? -8.858 8.137 13.586 1.00 88.44 84 LYS A CA 1
ATOM 655 C C . LYS A 1 84 ? -9.224 6.755 14.124 1.00 88.44 84 LYS A C 1
ATOM 657 O O . LYS A 1 84 ? -9.305 6.578 15.335 1.00 88.44 84 LYS A O 1
ATOM 662 N N . TYR A 1 85 ? -9.544 5.805 13.247 1.00 88.44 85 TYR A N 1
ATOM 663 C CA . TYR A 1 85 ? -9.841 4.434 13.649 1.00 88.44 85 TYR A CA 1
ATOM 664 C C . TYR A 1 85 ? -8.567 3.707 14.089 1.00 88.44 85 TYR A C 1
ATOM 666 O O . TYR A 1 85 ? -8.563 3.102 15.161 1.00 88.44 85 TYR A O 1
ATOM 674 N N . LEU A 1 86 ? -7.477 3.849 13.330 1.00 86.00 86 LEU A N 1
ATOM 675 C CA . LEU A 1 86 ? -6.163 3.314 13.687 1.00 86.00 86 LEU A CA 1
ATOM 676 C C . LEU A 1 86 ? -5.680 3.853 15.035 1.00 86.00 86 LEU A C 1
ATOM 678 O O . LEU A 1 86 ? -5.355 3.061 15.910 1.00 86.00 86 LEU A O 1
ATOM 682 N N . GLU A 1 87 ? -5.747 5.16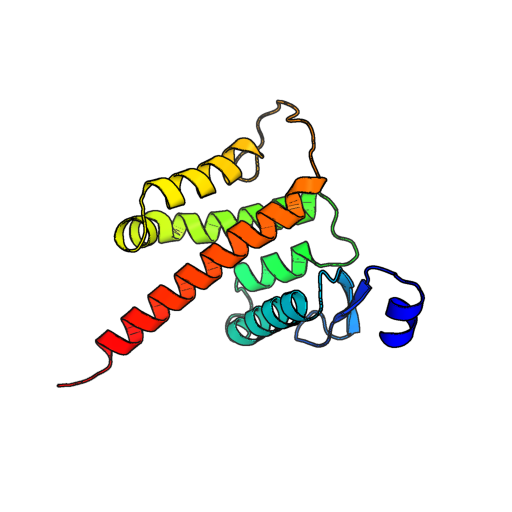4 15.265 1.00 87.69 87 GLU A N 1
ATOM 683 C CA . GLU A 1 87 ? -5.344 5.791 16.537 1.00 87.69 87 GLU A CA 1
ATOM 684 C C . GLU A 1 87 ? -6.118 5.265 17.762 1.00 87.69 87 GLU A C 1
ATOM 686 O O . GLU A 1 87 ? -5.636 5.373 18.886 1.00 87.69 87 GLU A O 1
ATOM 691 N N . ARG A 1 88 ? -7.316 4.689 17.574 1.00 88.62 88 ARG A N 1
ATOM 692 C CA . ARG A 1 88 ? -8.084 4.044 18.658 1.00 88.62 88 ARG A CA 1
ATOM 693 C C . ARG A 1 88 ? -7.716 2.580 18.883 1.00 88.62 88 ARG A C 1
ATOM 695 O O . ARG A 1 88 ? -8.057 2.031 19.928 1.00 88.62 88 ARG A O 1
ATOM 702 N N . LYS A 1 89 ? -7.132 1.915 17.886 1.00 86.44 89 LYS A N 1
ATOM 703 C CA . LYS A 1 89 ? -6.856 0.468 17.893 1.00 86.44 89 LYS A CA 1
ATOM 704 C C . LYS A 1 89 ? -5.367 0.139 17.995 1.00 86.44 89 LYS A C 1
ATOM 706 O O . LYS A 1 89 ? -5.037 -0.996 18.321 1.00 86.44 89 LYS A O 1
ATOM 711 N N . THR A 1 90 ? -4.496 1.104 17.729 1.00 82.44 90 THR A N 1
ATOM 712 C CA . THR A 1 90 ? -3.040 1.002 17.849 1.00 82.44 90 THR A CA 1
ATOM 713 C C . THR A 1 90 ? -2.468 2.233 18.564 1.00 82.44 90 THR A C 1
ATOM 715 O O . THR A 1 90 ? -3.203 3.158 18.913 1.00 82.44 90 THR A O 1
ATOM 718 N N . SER A 1 91 ? -1.156 2.249 18.796 1.00 84.56 91 SER A N 1
ATOM 719 C CA . SER A 1 91 ? -0.442 3.407 19.328 1.00 84.56 91 SER A CA 1
ATOM 720 C C . SER A 1 91 ? -0.544 4.588 18.366 1.00 84.56 91 SER A C 1
ATOM 722 O O . SER A 1 91 ? -0.232 4.478 17.180 1.00 84.56 91 SER A O 1
ATOM 724 N N . LYS A 1 92 ? -0.937 5.751 18.894 1.00 85.19 92 LYS A N 1
ATOM 725 C CA . LYS A 1 92 ? -0.917 7.010 18.142 1.00 85.19 92 LYS A CA 1
ATOM 726 C C . LYS A 1 92 ? 0.481 7.320 17.592 1.00 85.19 92 LYS A C 1
ATOM 728 O O . LYS A 1 92 ? 0.578 7.811 16.474 1.00 85.19 92 LYS A O 1
ATOM 733 N N . ALA A 1 93 ? 1.536 7.004 18.349 1.00 84.88 93 ALA A N 1
ATOM 734 C CA . ALA A 1 93 ? 2.913 7.238 17.919 1.00 84.88 93 ALA A CA 1
ATOM 735 C C . ALA A 1 93 ? 3.245 6.443 16.646 1.00 84.88 93 ALA A C 1
ATOM 737 O O . ALA A 1 93 ? 3.734 7.021 15.684 1.00 84.88 93 ALA A O 1
ATOM 738 N N . ASP A 1 94 ? 2.864 5.164 16.594 1.00 82.81 94 ASP A N 1
ATOM 739 C CA . ASP A 1 94 ? 3.123 4.305 15.433 1.00 82.81 94 ASP A CA 1
ATOM 740 C C . ASP A 1 94 ? 2.384 4.822 14.187 1.00 82.81 94 ASP A C 1
ATOM 742 O O . ASP A 1 94 ? 2.921 4.833 13.079 1.00 82.81 94 ASP A O 1
ATOM 746 N N . VAL A 1 95 ? 1.142 5.288 14.365 1.00 85.31 95 VAL A N 1
ATOM 747 C CA . VAL A 1 95 ? 0.349 5.890 13.282 1.00 85.31 95 VAL A CA 1
ATOM 748 C C . VAL A 1 95 ? 1.003 7.177 12.784 1.00 85.31 95 VAL A C 1
ATOM 750 O O . VAL A 1 95 ? 1.135 7.372 11.573 1.00 85.31 95 VAL A O 1
ATOM 753 N N . ASP A 1 96 ? 1.436 8.039 13.703 1.00 87.62 96 ASP A N 1
ATOM 754 C CA . ASP A 1 96 ? 2.104 9.295 13.374 1.00 87.62 96 ASP A CA 1
ATOM 755 C C . ASP A 1 96 ? 3.440 9.051 12.643 1.00 87.62 96 ASP A C 1
ATOM 757 O O . ASP A 1 96 ? 3.713 9.744 11.661 1.00 87.62 96 ASP A O 1
ATOM 761 N N . ASP A 1 97 ? 4.219 8.031 13.020 1.00 87.56 97 ASP A N 1
ATOM 762 C CA . ASP A 1 97 ? 5.483 7.664 12.361 1.00 87.56 97 ASP A CA 1
ATOM 763 C C . ASP A 1 97 ? 5.283 7.249 10.897 1.00 87.56 97 ASP A C 1
ATOM 765 O O . ASP A 1 97 ? 6.018 7.683 10.003 1.00 87.56 97 ASP A O 1
ATOM 769 N N . ILE A 1 98 ? 4.243 6.466 10.608 1.00 85.25 98 ILE A N 1
ATOM 770 C CA . ILE A 1 98 ? 3.915 6.052 9.237 1.00 85.25 98 ILE A CA 1
ATOM 771 C C . ILE A 1 98 ? 3.529 7.245 8.365 1.00 85.25 98 ILE A C 1
ATOM 773 O O . ILE A 1 98 ? 3.985 7.365 7.222 1.00 85.25 98 ILE A O 1
ATOM 777 N N . PHE A 1 99 ? 2.730 8.170 8.897 1.00 84.75 99 PHE A N 1
ATOM 778 C CA . PHE A 1 99 ? 2.391 9.385 8.163 1.00 84.75 99 PHE A CA 1
ATOM 779 C C . PHE A 1 99 ? 3.574 10.350 8.059 1.00 84.75 99 PHE A C 1
ATOM 781 O O . PHE A 1 99 ? 3.702 11.046 7.048 1.00 84.75 99 PHE A O 1
ATOM 788 N N . HIS A 1 100 ? 4.475 10.357 9.041 1.00 85.62 100 HIS A N 1
ATOM 789 C CA . HIS A 1 100 ? 5.727 11.095 8.964 1.00 85.62 100 HIS A CA 1
ATOM 790 C C . HIS A 1 100 ? 6.606 10.576 7.819 1.00 85.62 100 HIS A C 1
ATOM 792 O O . HIS A 1 100 ? 7.114 11.383 7.040 1.00 85.62 100 HIS A O 1
ATOM 798 N N . ILE A 1 101 ? 6.709 9.253 7.635 1.00 82.75 101 ILE A N 1
ATOM 799 C CA . ILE A 1 101 ? 7.390 8.641 6.482 1.00 82.75 101 ILE A CA 1
ATOM 800 C C . ILE A 1 101 ? 6.739 9.102 5.169 1.00 82.75 101 ILE A C 1
ATOM 802 O O . ILE A 1 101 ? 7.432 9.593 4.278 1.00 82.75 101 ILE A O 1
ATOM 806 N N . ALA A 1 102 ? 5.409 9.034 5.056 1.00 80.69 102 ALA A N 1
ATOM 807 C CA . ALA A 1 102 ? 4.707 9.461 3.842 1.00 80.69 102 ALA A CA 1
ATOM 808 C C . ALA A 1 102 ? 4.945 10.948 3.496 1.00 80.69 102 ALA A C 1
ATOM 810 O O . ALA A 1 102 ? 5.081 11.315 2.326 1.00 80.69 102 ALA A O 1
ATOM 811 N N . ASN A 1 103 ? 5.034 11.810 4.509 1.00 78.12 103 ASN A N 1
ATOM 812 C CA . ASN A 1 103 ? 5.299 13.236 4.329 1.00 78.12 103 ASN A CA 1
ATOM 813 C C . ASN A 1 103 ? 6.765 13.521 3.978 1.00 78.12 103 ASN A C 1
ATOM 815 O O . ASN A 1 103 ? 7.030 14.280 3.047 1.00 78.12 103 ASN A O 1
ATOM 819 N N . LYS A 1 104 ? 7.712 12.896 4.689 1.00 73.50 104 LYS A N 1
ATOM 820 C CA . LYS A 1 104 ? 9.159 13.109 4.523 1.00 73.50 104 LYS A CA 1
ATOM 821 C C . LYS A 1 104 ? 9.655 12.721 3.133 1.00 73.50 104 LYS A C 1
ATOM 823 O O . LYS A 1 104 ? 10.561 13.357 2.612 1.00 73.50 104 LYS A O 1
ATOM 828 N N . TYR A 1 105 ? 9.048 11.704 2.532 1.00 69.06 105 TYR A N 1
ATOM 829 C CA . TYR A 1 105 ? 9.406 11.244 1.193 1.00 69.06 105 TYR A CA 1
ATOM 830 C C . TYR A 1 105 ? 8.523 11.843 0.093 1.00 69.06 105 TYR A C 1
ATOM 832 O O . TYR A 1 105 ? 8.500 11.334 -1.027 1.00 69.06 105 TYR A O 1
ATOM 840 N N . HIS A 1 106 ? 7.800 12.931 0.394 1.00 66.06 106 HIS A N 1
ATOM 841 C CA . HIS A 1 106 ? 6.955 13.664 -0.555 1.00 66.06 106 HIS A CA 1
ATOM 842 C C . HIS A 1 106 ? 5.914 12.794 -1.267 1.00 66.06 106 HIS A C 1
ATOM 844 O O . HIS A 1 106 ? 5.495 13.088 -2.385 1.00 66.06 106 HIS A O 1
ATOM 850 N N . ILE A 1 107 ? 5.466 11.726 -0.607 1.00 69.44 107 ILE A N 1
ATOM 851 C CA . ILE A 1 107 ? 4.471 10.804 -1.155 1.00 69.44 107 ILE A CA 1
ATOM 852 C C . ILE A 1 107 ? 3.089 11.474 -1.149 1.00 69.44 107 ILE A C 1
ATOM 854 O O . ILE A 1 107 ? 2.277 11.223 -2.032 1.00 69.44 107 ILE A O 1
ATOM 858 N N . ARG A 1 108 ? 2.835 12.383 -0.192 1.00 61.06 108 ARG A N 1
ATOM 859 C CA . ARG A 1 108 ? 1.546 13.089 -0.040 1.00 61.06 108 ARG A CA 1
ATOM 860 C C . ARG A 1 108 ? 1.521 14.511 -0.603 1.00 61.06 108 ARG A C 1
ATOM 862 O O . ARG A 1 108 ? 0.464 14.985 -0.998 1.00 61.06 108 ARG A O 1
ATOM 869 N N . HIS A 1 109 ? 2.669 15.183 -0.662 1.00 56.75 109 HIS A N 1
ATOM 870 C CA . HIS A 1 109 ? 2.809 16.522 -1.235 1.00 56.75 109 HIS A CA 1
ATOM 871 C C . HIS A 1 109 ? 4.204 16.679 -1.851 1.00 56.75 109 HIS A C 1
ATOM 873 O O . HIS A 1 109 ? 5.204 16.685 -1.127 1.00 56.75 109 HIS A O 1
ATOM 879 N N . ARG A 1 110 ? 4.276 16.856 -3.177 1.00 54.50 110 ARG A N 1
ATOM 880 C CA . ARG A 1 110 ? 5.490 17.357 -3.835 1.00 54.50 110 ARG A CA 1
ATOM 881 C C . ARG A 1 110 ? 5.671 18.820 -3.431 1.00 54.50 110 ARG A C 1
ATOM 883 O O . ARG A 1 110 ? 4.879 19.665 -3.832 1.00 54.50 110 ARG A O 1
ATOM 890 N N . LYS A 1 111 ? 6.678 19.114 -2.612 1.00 50.28 111 LYS A N 1
ATOM 891 C CA . LYS A 1 111 ? 7.278 20.453 -2.564 1.00 50.28 111 LYS A CA 1
ATOM 892 C C . LYS A 1 111 ? 8.563 20.393 -3.379 1.00 50.28 111 LYS A C 1
ATOM 894 O O . LYS A 1 111 ? 9.231 19.367 -3.361 1.00 50.28 111 LYS A O 1
ATOM 899 N N . ASP A 1 112 ? 8.898 21.488 -4.050 1.00 49.66 112 ASP A N 1
ATOM 900 C CA . ASP A 1 112 ? 9.999 21.628 -5.020 1.00 49.66 112 ASP A CA 1
ATOM 901 C C . ASP A 1 112 ? 11.420 21.479 -4.440 1.00 49.66 112 ASP A C 1
ATOM 903 O O . ASP A 1 112 ? 12.402 21.874 -5.064 1.00 49.66 112 ASP A O 1
ATOM 907 N N . GLN A 1 113 ? 11.562 20.927 -3.236 1.00 50.06 113 GLN A N 1
ATOM 908 C CA . GLN A 1 113 ? 12.862 20.583 -2.691 1.00 50.06 113 GLN A CA 1
ATOM 909 C C . GLN A 1 113 ? 13.143 19.133 -3.033 1.00 50.06 113 GLN A C 1
ATOM 911 O O . GLN A 1 113 ? 12.454 18.225 -2.577 1.00 50.06 113 GLN A O 1
ATOM 916 N N . VAL A 1 114 ? 14.163 18.963 -3.868 1.00 50.25 114 VAL A N 1
ATOM 917 C CA . VAL A 1 114 ? 14.822 17.703 -4.192 1.00 50.25 114 VAL A CA 1
ATOM 918 C C . VAL A 1 114 ? 15.263 17.062 -2.875 1.00 50.25 114 VAL A C 1
ATOM 920 O O . VAL A 1 114 ? 16.378 17.272 -2.402 1.00 50.25 114 VAL A O 1
ATOM 923 N N . SER A 1 115 ? 14.364 16.314 -2.229 1.00 51.00 115 SER A N 1
ATOM 924 C CA . SER A 1 115 ? 14.798 15.252 -1.339 1.00 51.00 115 SER A CA 1
ATOM 925 C C . SER A 1 115 ? 15.594 14.326 -2.235 1.00 51.00 115 SER A C 1
ATOM 927 O O . SER A 1 115 ? 15.049 13.898 -3.252 1.00 51.00 115 SER A O 1
ATOM 929 N N . GLU A 1 116 ? 16.853 14.083 -1.885 1.00 53.97 116 GLU A N 1
ATOM 930 C CA . GLU A 1 116 ? 17.681 12.998 -2.407 1.00 53.97 116 GLU A CA 1
ATOM 931 C C . GLU A 1 116 ? 16.751 11.856 -2.849 1.00 53.97 116 GLU A C 1
ATOM 933 O O . GLU A 1 116 ? 16.012 11.315 -2.020 1.00 53.97 116 GLU A O 1
ATOM 938 N N . ASP A 1 117 ? 16.616 11.644 -4.164 1.00 56.19 117 ASP A N 1
ATOM 939 C CA . ASP A 1 117 ? 15.656 10.697 -4.733 1.00 56.19 117 ASP A CA 1
ATOM 940 C C . ASP A 1 117 ? 16.128 9.298 -4.350 1.00 56.19 117 ASP A C 1
ATOM 942 O O . ASP A 1 117 ? 16.863 8.640 -5.077 1.00 56.19 117 ASP A O 1
ATOM 946 N N . ARG A 1 118 ? 15.771 8.876 -3.136 1.00 68.12 118 ARG A N 1
ATOM 947 C CA . ARG A 1 118 ? 16.216 7.609 -2.576 1.00 68.12 118 ARG A CA 1
ATOM 948 C C . ARG A 1 118 ? 15.245 6.518 -2.985 1.00 68.12 118 ARG A C 1
ATOM 950 O O . ARG A 1 118 ? 14.426 6.037 -2.196 1.00 68.12 118 ARG A O 1
ATOM 957 N N . GLU A 1 119 ? 15.289 6.218 -4.277 1.00 74.12 119 GLU A N 1
ATOM 958 C CA . GLU A 1 119 ? 14.490 5.200 -4.960 1.00 74.12 119 GLU A CA 1
ATOM 959 C C . GLU A 1 119 ? 14.584 3.841 -4.255 1.00 74.12 119 GLU A C 1
ATOM 961 O O . GLU A 1 119 ? 13.601 3.102 -4.186 1.00 74.12 119 GLU A O 1
ATOM 966 N N . GLU A 1 120 ? 15.731 3.556 -3.636 1.00 79.62 120 GLU A N 1
ATOM 967 C CA . GLU A 1 120 ? 15.998 2.343 -2.871 1.00 79.62 120 GLU A CA 1
ATOM 968 C C . GLU A 1 120 ? 15.060 2.143 -1.669 1.00 79.62 120 GLU A C 1
ATOM 970 O O . GLU A 1 120 ? 14.875 1.015 -1.213 1.00 79.62 120 GLU A O 1
ATOM 975 N N . TYR A 1 121 ? 14.413 3.202 -1.168 1.00 83.75 121 TYR A N 1
ATOM 976 C CA . TYR A 1 121 ? 13.468 3.082 -0.056 1.00 83.75 121 TYR A CA 1
ATOM 977 C C . TYR A 1 121 ? 12.026 2.829 -0.500 1.00 83.75 121 TYR A C 1
ATOM 979 O O . TYR A 1 121 ? 11.192 2.529 0.357 1.00 83.75 121 TYR A O 1
ATOM 987 N N . LEU A 1 122 ? 11.700 2.934 -1.794 1.00 88.31 122 LEU A N 1
ATOM 988 C CA . LEU A 1 122 ? 10.318 2.793 -2.270 1.00 88.31 122 LEU A CA 1
ATOM 989 C C . LEU A 1 122 ? 9.755 1.400 -1.972 1.00 88.31 122 LEU A C 1
ATOM 991 O O . LEU A 1 122 ? 8.611 1.281 -1.536 1.00 88.31 122 LEU A O 1
ATOM 995 N N . ASP A 1 123 ? 10.569 0.358 -2.138 1.00 90.31 123 ASP A N 1
ATOM 996 C CA . ASP A 1 123 ? 10.168 -1.020 -1.852 1.00 90.31 123 ASP A CA 1
ATOM 997 C C . ASP A 1 123 ? 9.971 -1.233 -0.341 1.00 90.31 123 ASP A C 1
ATOM 999 O O . ASP A 1 123 ? 8.979 -1.825 0.087 1.00 90.31 123 ASP A O 1
ATOM 1003 N N . TRP A 1 124 ? 10.854 -0.676 0.497 1.00 90.69 124 TRP A N 1
ATOM 1004 C CA . TRP A 1 124 ? 10.680 -0.696 1.954 1.00 90.69 124 TRP A CA 1
ATOM 1005 C C . TRP A 1 124 ? 9.398 0.036 2.386 1.00 90.69 124 TRP A C 1
ATOM 1007 O O . TRP A 1 124 ? 8.635 -0.484 3.202 1.00 90.69 124 TRP A O 1
ATOM 1017 N N . MET A 1 125 ? 9.111 1.212 1.821 1.00 91.00 125 MET A N 1
ATOM 1018 C CA . MET A 1 125 ? 7.879 1.961 2.110 1.00 91.00 125 MET A CA 1
ATOM 1019 C C . MET A 1 125 ? 6.638 1.201 1.693 1.00 91.00 125 MET A C 1
ATOM 1021 O O . MET A 1 125 ? 5.664 1.176 2.444 1.00 91.00 125 MET A O 1
ATOM 1025 N N . PHE A 1 126 ? 6.682 0.573 0.518 1.00 93.50 126 PHE A N 1
ATOM 1026 C CA . PHE A 1 126 ? 5.583 -0.232 0.017 1.00 93.50 126 PHE A CA 1
ATOM 1027 C C . PHE A 1 126 ? 5.207 -1.300 1.034 1.00 93.50 126 PHE A C 1
ATOM 1029 O O . PHE A 1 126 ? 4.050 -1.372 1.440 1.00 93.50 126 PHE A O 1
ATOM 1036 N N . TRP A 1 127 ? 6.189 -2.047 1.541 1.00 93.31 127 TRP A N 1
ATOM 1037 C CA . TRP A 1 127 ? 5.939 -3.075 2.546 1.00 93.31 127 TRP A CA 1
ATOM 1038 C C . TRP A 1 127 ? 5.418 -2.522 3.875 1.00 93.31 127 TRP A C 1
ATOM 1040 O O . TRP A 1 127 ? 4.546 -3.148 4.479 1.00 93.31 127 TRP A O 1
ATOM 1050 N N . ASN A 1 128 ? 5.870 -1.344 4.313 1.00 92.12 128 ASN A N 1
ATOM 1051 C CA . ASN A 1 128 ? 5.340 -0.703 5.522 1.00 92.12 128 ASN A CA 1
ATOM 1052 C C . ASN A 1 128 ? 3.872 -0.284 5.350 1.00 92.12 128 ASN A C 1
ATOM 1054 O O . ASN A 1 128 ? 3.023 -0.630 6.173 1.00 92.12 128 ASN A O 1
ATOM 1058 N N . PHE A 1 129 ? 3.547 0.419 4.263 1.00 92.75 129 PHE A N 1
ATOM 1059 C CA . PHE A 1 129 ? 2.182 0.888 4.011 1.00 92.75 129 PHE A CA 1
ATOM 1060 C C . PHE A 1 129 ? 1.230 -0.271 3.739 1.00 92.75 129 PHE A C 1
ATOM 1062 O O . PHE A 1 129 ? 0.141 -0.320 4.309 1.00 92.75 129 PHE A O 1
ATOM 1069 N N . PHE A 1 130 ? 1.657 -1.243 2.937 1.00 94.75 130 PHE A N 1
ATOM 1070 C CA . PHE A 1 130 ? 0.886 -2.446 2.661 1.00 94.75 130 PHE A CA 1
ATOM 1071 C C . PHE A 1 130 ? 0.575 -3.234 3.940 1.00 94.75 130 PHE A C 1
ATOM 1073 O O . PHE A 1 130 ? -0.571 -3.624 4.167 1.00 94.75 130 PHE A O 1
ATOM 1080 N N . SER A 1 131 ? 1.565 -3.411 4.821 1.00 92.38 131 SER A N 1
ATOM 1081 C CA . SER A 1 131 ? 1.365 -4.103 6.101 1.00 92.38 131 SER A CA 1
ATOM 1082 C C . SER A 1 131 ? 0.342 -3.390 6.986 1.00 92.38 131 SER A C 1
ATOM 1084 O O . SER A 1 131 ? -0.503 -4.045 7.595 1.00 92.38 131 SER A O 1
ATOM 1086 N N . MET A 1 132 ? 0.351 -2.055 7.006 1.00 91.38 132 MET A N 1
ATOM 1087 C CA . MET A 1 132 ? -0.636 -1.271 7.753 1.00 91.38 132 MET A CA 1
ATOM 1088 C C . MET A 1 132 ? -2.035 -1.340 7.152 1.00 91.38 132 MET A C 1
ATOM 1090 O O . MET A 1 132 ? -3.010 -1.448 7.895 1.00 91.38 132 MET A O 1
ATOM 1094 N N . VAL A 1 133 ? -2.157 -1.337 5.822 1.00 92.31 133 VAL A N 1
ATOM 1095 C CA . VAL A 1 133 ? -3.449 -1.523 5.143 1.00 92.31 133 VAL A CA 1
ATOM 1096 C C . VAL A 1 133 ? -4.029 -2.902 5.466 1.00 92.31 133 VAL A C 1
ATOM 1098 O O . VAL A 1 133 ? -5.220 -3.023 5.756 1.00 92.31 133 VAL A O 1
ATOM 1101 N N . ARG A 1 134 ? -3.191 -3.943 5.498 1.00 92.19 134 ARG A N 1
ATOM 1102 C CA . ARG A 1 134 ? -3.617 -5.289 5.902 1.00 92.19 134 ARG A CA 1
ATOM 1103 C C . ARG A 1 134 ? -4.015 -5.367 7.371 1.00 92.19 134 ARG A C 1
ATOM 1105 O O . ARG A 1 134 ? -5.019 -6.000 7.692 1.00 92.19 134 ARG A O 1
ATOM 1112 N N . LEU A 1 135 ? -3.259 -4.722 8.261 1.00 90.50 135 LEU A N 1
ATOM 1113 C CA . LEU A 1 135 ? -3.613 -4.633 9.678 1.00 90.50 135 LEU A CA 1
ATOM 1114 C C . LEU A 1 135 ? -4.983 -3.970 9.854 1.00 90.50 135 LEU A C 1
ATOM 1116 O O . LEU A 1 135 ? -5.831 -4.495 10.572 1.00 90.50 135 LEU A O 1
ATOM 1120 N N . LEU A 1 136 ? -5.212 -2.854 9.164 1.00 88.56 136 LEU A N 1
ATOM 1121 C CA . LEU A 1 136 ? -6.484 -2.143 9.158 1.00 88.56 136 LEU A CA 1
ATOM 1122 C C . LEU A 1 136 ? -7.641 -3.055 8.719 1.00 88.56 136 LEU A C 1
ATOM 1124 O O . LEU A 1 136 ? -8.614 -3.188 9.460 1.00 88.56 136 LEU A O 1
ATOM 1128 N N . ALA A 1 137 ? -7.498 -3.752 7.588 1.00 88.56 137 ALA A N 1
ATOM 1129 C CA . ALA A 1 137 ? -8.513 -4.685 7.093 1.00 88.56 137 ALA A CA 1
ATOM 1130 C C . ALA A 1 137 ? -8.790 -5.832 8.088 1.00 88.56 137 ALA A C 1
ATOM 1132 O O . ALA A 1 137 ? -9.942 -6.193 8.335 1.00 88.56 137 ALA A O 1
ATOM 1133 N N . ALA A 1 138 ? -7.748 -6.376 8.725 1.00 89.06 138 ALA A N 1
ATOM 1134 C CA . ALA A 1 138 ? -7.899 -7.411 9.747 1.00 89.06 138 ALA A CA 1
ATOM 1135 C C . ALA A 1 138 ? -8.625 -6.894 11.003 1.00 89.06 138 ALA A C 1
ATOM 1137 O O . ALA A 1 138 ? -9.429 -7.616 11.598 1.00 89.06 138 ALA A O 1
ATOM 1138 N N . LEU A 1 139 ? -8.363 -5.650 11.415 1.00 88.56 139 LEU A N 1
ATOM 1139 C CA . LEU A 1 139 ? -9.058 -5.011 12.533 1.00 88.56 139 LEU A CA 1
ATOM 1140 C C . LEU A 1 139 ? -10.537 -4.764 12.211 1.00 88.56 139 LEU A C 1
ATOM 1142 O O . LEU A 1 139 ? -11.382 -4.995 13.073 1.00 88.56 139 LEU A O 1
ATOM 1146 N N . GLU A 1 140 ? -10.859 -4.323 10.995 1.00 86.75 140 GLU A N 1
ATOM 1147 C CA . GLU A 1 140 ? -12.240 -4.137 10.522 1.00 86.75 140 GLU A CA 1
ATOM 1148 C C . GLU A 1 140 ? -13.010 -5.468 10.497 1.00 86.75 140 GLU A C 1
ATOM 1150 O O . GLU A 1 140 ? -14.088 -5.575 11.084 1.00 86.75 140 GLU A O 1
ATOM 1155 N N . ALA A 1 141 ? -12.421 -6.525 9.928 1.00 86.94 141 ALA A N 1
ATOM 1156 C CA . ALA A 1 141 ? -13.032 -7.857 9.894 1.00 86.94 141 ALA A CA 1
ATOM 1157 C C . ALA A 1 141 ? -13.319 -8.413 11.305 1.00 86.94 141 ALA A C 1
ATOM 1159 O O . ALA A 1 141 ? -14.378 -8.999 11.557 1.00 86.94 141 ALA A O 1
ATOM 1160 N N . ARG A 1 142 ? -12.410 -8.184 12.264 1.00 86.19 142 ARG A N 1
ATOM 1161 C CA . ARG A 1 142 ? -12.612 -8.556 13.677 1.00 86.19 142 ARG A CA 1
ATOM 1162 C C . ARG A 1 142 ? -13.762 -7.791 14.337 1.00 86.19 142 ARG A C 1
ATOM 1164 O O . ARG A 1 142 ? -14.443 -8.349 15.186 1.00 86.19 142 ARG A O 1
ATOM 1171 N N . GLN A 1 143 ? -13.999 -6.528 13.984 1.00 82.81 143 GLN A N 1
ATOM 1172 C CA . GLN A 1 143 ? -15.148 -5.781 14.513 1.00 82.81 143 GLN A CA 1
ATOM 1173 C C . GLN A 1 143 ? -16.468 -6.292 13.924 1.00 82.81 143 GLN A C 1
ATOM 1175 O O . GLN A 1 143 ? -17.420 -6.503 14.672 1.00 82.81 143 GLN A O 1
ATOM 1180 N N . ASN A 1 144 ? -16.509 -6.553 12.616 1.00 83.25 144 ASN A N 1
ATOM 1181 C CA . ASN A 1 144 ? -17.724 -7.012 11.937 1.00 83.25 144 ASN A CA 1
ATOM 1182 C C . ASN A 1 144 ? -18.184 -8.391 12.437 1.00 83.25 144 ASN A C 1
ATOM 1184 O O . ASN A 1 144 ? -19.379 -8.623 12.609 1.00 83.25 144 ASN A O 1
ATOM 1188 N N . THR A 1 145 ? -17.241 -9.289 12.737 1.00 81.88 145 THR A N 1
ATOM 1189 C CA . THR A 1 145 ? -17.529 -10.607 13.338 1.00 81.88 145 THR A CA 1
ATOM 1190 C C . THR A 1 145 ? -18.064 -10.499 14.772 1.00 81.88 145 THR A C 1
ATOM 1192 O O . THR A 1 145 ? -19.002 -11.206 15.131 1.00 81.88 145 THR A O 1
ATOM 1195 N N . MET A 1 146 ? -17.547 -9.568 15.582 1.00 72.88 146 MET A N 1
ATOM 1196 C CA . MET A 1 146 ? -18.066 -9.315 16.937 1.00 72.88 146 MET A CA 1
ATOM 1197 C C . MET A 1 146 ? -19.473 -8.695 16.938 1.00 72.88 146 MET A C 1
ATOM 1199 O O . MET A 1 146 ? -20.227 -8.914 17.879 1.00 72.88 146 MET A O 1
ATOM 1203 N N . G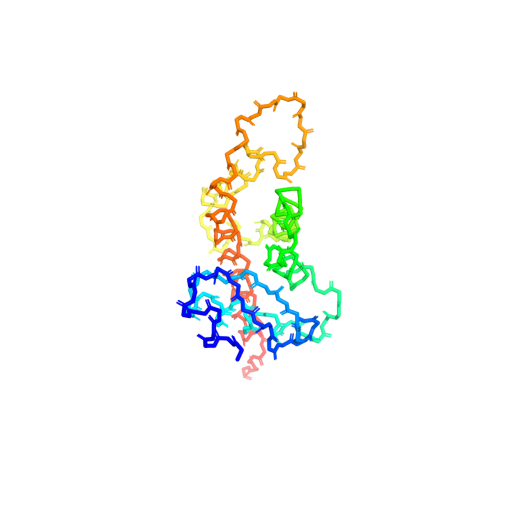LN A 1 147 ? -19.843 -7.936 15.903 1.00 64.75 147 GLN A N 1
ATOM 1204 C CA . GLN A 1 147 ? -21.166 -7.303 15.792 1.00 64.75 147 GLN A CA 1
ATOM 1205 C C . GLN A 1 147 ? -22.261 -8.233 15.244 1.00 64.75 147 GLN A C 1
ATOM 1207 O O . GLN A 1 147 ? -23.441 -7.937 15.403 1.00 64.75 147 GLN A O 1
ATOM 1212 N N . THR A 1 148 ? -21.895 -9.346 14.602 1.00 63.41 148 THR A N 1
ATOM 1213 C CA . THR A 1 148 ? -22.832 -10.260 13.918 1.00 63.41 148 THR A CA 1
ATOM 1214 C C . THR A 1 148 ? -23.181 -11.517 14.714 1.00 63.41 148 THR A C 1
ATOM 1216 O O . THR A 1 148 ? -23.939 -12.342 14.217 1.00 63.41 148 THR A O 1
ATOM 1219 N N . THR A 1 149 ? -22.687 -11.667 15.946 1.00 45.50 149 THR A N 1
ATOM 1220 C CA . THR A 1 149 ? -23.098 -12.767 16.835 1.00 45.50 149 THR A CA 1
ATOM 1221 C C . THR A 1 149 ? -24.352 -12.341 17.613 1.00 45.50 149 THR A C 1
ATOM 1223 O O . THR A 1 149 ? -24.233 -11.461 18.468 1.00 45.50 149 THR A O 1
ATOM 1226 N N . PRO A 1 150 ? -25.552 -12.900 17.343 1.00 50.09 150 PRO A N 1
ATOM 1227 C CA . PRO A 1 150 ? -26.720 -12.663 18.184 1.00 50.09 150 PRO A CA 1
ATOM 1228 C C . PRO A 1 150 ? -26.528 -13.418 19.503 1.00 50.09 150 PRO A C 1
ATOM 1230 O O . PRO A 1 150 ? -26.091 -14.572 19.490 1.00 50.09 150 PRO A O 1
ATOM 1233 N N . GLY A 1 151 ? -26.814 -12.746 20.619 1.00 51.78 151 GLY A N 1
ATOM 1234 C CA . GLY A 1 151 ? -26.927 -13.384 21.934 1.00 51.78 151 GLY A CA 1
ATOM 1235 C C . GLY A 1 151 ? -28.127 -14.315 22.031 1.00 51.78 151 GLY A C 1
ATOM 1236 O O . GLY A 1 151 ? -29.088 -14.122 21.250 1.00 51.78 151 GLY A O 1
#